Protein AF-A0A5P9FCP6-F1 (afdb_monomer)

Foldseek 3Di:
DDVVVVCVLVVHDLVQFEDAPDWDADPPPRHTPGHHHDDDPVNVVVVVVVVVVVVVVVVPDDPVVVVVVVVVVVVVVVVSVVVVVVVVVVVVVVVVVVPD

Solvent-accessible surface area (backbone atoms only — not comparable to full-atom values): 5908 Å² total; per-residue (Å²): 134,61,71,63,65,54,40,51,74,70,70,50,50,70,78,69,37,42,93,28,80,44,77,42,60,41,93,88,78,64,50,79,78,34,17,34,71,73,76,49,76,66,53,51,52,52,51,51,51,53,50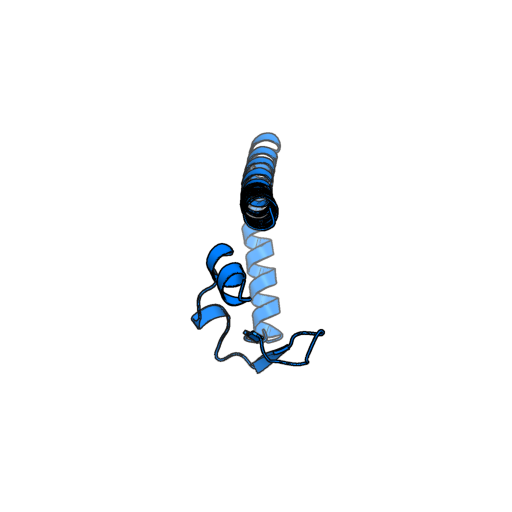,54,58,50,43,67,57,54,72,71,50,55,69,70,66,56,48,49,54,51,51,53,52,49,50,54,56,50,49,60,55,46,59,52,48,54,56,49,52,53,52,52,55,54,59,59,63,78,73,117

Sequence (100 aa):
MKYQDILDACGLTAADTTGGTLAVTTPVDGSEIGQVPMHTVADAKAAIARGVDAFAAWRKVPAPRRGELVRLLGEGLCQVVSQRLDHKLMRQHQATISRT

Structure (mmCIF, N/CA/C/O backbone):
data_AF-A0A5P9FCP6-F1
#
_entry.id   AF-A0A5P9FCP6-F1
#
loop_
_atom_site.group_PDB
_atom_site.id
_atom_site.type_symbol
_atom_site.label_atom_id
_atom_site.label_alt_id
_atom_site.label_comp_id
_atom_site.label_asym_id
_atom_site.label_entity_id
_atom_site.label_seq_id
_atom_site.pdbx_PDB_ins_code
_atom_site.Cartn_x
_atom_site.Cartn_y
_atom_site.Cartn_z
_atom_site.occupancy
_atom_site.B_iso_or_equiv
_atom_site.auth_seq_id
_atom_site.auth_comp_id
_atom_site.auth_asym_id
_atom_site.auth_atom_id
_atom_site.pdbx_PDB_model_num
ATOM 1 N N . MET A 1 1 ? -24.525 8.067 8.857 1.00 60.16 1 MET A N 1
ATOM 2 C CA . MET A 1 1 ? -23.703 7.158 8.037 1.00 60.16 1 MET A CA 1
ATOM 3 C C . MET A 1 1 ? -22.718 6.532 8.988 1.00 60.16 1 MET A C 1
ATOM 5 O O . MET A 1 1 ? -22.055 7.282 9.700 1.00 60.16 1 MET A O 1
ATOM 9 N N . LYS A 1 2 ? -22.729 5.209 9.096 1.00 82.88 2 LYS A N 1
ATOM 10 C CA . LYS A 1 2 ? -21.769 4.498 9.941 1.00 82.88 2 LYS A CA 1
ATOM 11 C C . LYS A 1 2 ? -20.435 4.466 9.192 1.00 82.88 2 LYS A C 1
ATOM 13 O O . LYS A 1 2 ? -20.420 4.591 7.970 1.00 82.88 2 LYS A O 1
ATOM 18 N N . TYR A 1 3 ? -19.312 4.342 9.895 1.00 85.56 3 TYR A N 1
ATOM 19 C CA . TYR A 1 3 ? -18.014 4.243 9.216 1.00 85.56 3 TYR A CA 1
ATOM 20 C C . TYR A 1 3 ? -17.943 2.999 8.314 1.00 85.56 3 TYR A C 1
ATOM 22 O O . TYR A 1 3 ? -17.281 3.047 7.284 1.00 85.56 3 TYR A O 1
ATOM 30 N N . GLN A 1 4 ? -18.697 1.943 8.646 1.00 85.25 4 GLN A N 1
ATOM 31 C CA . GLN A 1 4 ? -18.810 0.725 7.843 1.00 85.25 4 GLN A CA 1
ATOM 32 C C . GLN A 1 4 ? -19.241 1.013 6.399 1.00 85.25 4 GLN A C 1
ATOM 34 O O . GLN A 1 4 ? -18.605 0.530 5.473 1.00 85.25 4 GLN A O 1
ATOM 39 N N . ASP A 1 5 ? -20.218 1.908 6.206 1.00 86.31 5 ASP A N 1
ATOM 40 C CA . ASP A 1 5 ? -20.697 2.302 4.873 1.00 86.31 5 ASP A CA 1
ATOM 41 C C . ASP A 1 5 ? -19.559 2.886 4.002 1.00 86.31 5 ASP A C 1
ATOM 43 O O . ASP A 1 5 ? -19.593 2.807 2.777 1.00 86.31 5 ASP A O 1
ATOM 47 N N . ILE A 1 6 ? -18.548 3.505 4.629 1.00 85.62 6 ILE A N 1
ATOM 48 C CA . ILE A 1 6 ? -17.372 4.053 3.939 1.00 85.62 6 ILE A CA 1
ATOM 49 C C . ILE A 1 6 ? -16.383 2.938 3.596 1.00 85.62 6 ILE A C 1
ATOM 51 O O . ILE A 1 6 ? -15.837 2.942 2.497 1.00 85.62 6 ILE A O 1
ATOM 55 N N . LEU A 1 7 ? -16.131 2.021 4.531 1.00 86.56 7 LEU A N 1
ATOM 56 C CA . LEU A 1 7 ? -15.205 0.907 4.326 1.00 86.56 7 LEU A CA 1
ATOM 57 C C . LEU A 1 7 ? -15.693 0.009 3.182 1.00 86.56 7 LEU A C 1
ATOM 59 O O . LEU A 1 7 ? -14.925 -0.270 2.261 1.00 86.56 7 LEU A O 1
ATOM 63 N N . ASP A 1 8 ? -16.987 -0.313 3.175 1.00 85.56 8 ASP A N 1
ATOM 64 C CA . ASP A 1 8 ? -17.620 -1.124 2.134 1.00 85.56 8 ASP A CA 1
ATOM 65 C C . ASP A 1 8 ? -17.549 -0.429 0.763 1.00 85.56 8 ASP A C 1
ATOM 67 O O . ASP A 1 8 ? -17.219 -1.053 -0.245 1.00 85.56 8 ASP A O 1
ATOM 71 N N . ALA A 1 9 ? -17.787 0.889 0.711 1.00 83.44 9 ALA A N 1
ATOM 72 C CA . ALA A 1 9 ? -17.675 1.672 -0.524 1.00 83.44 9 ALA A CA 1
ATOM 73 C C . ALA A 1 9 ? -16.236 1.746 -1.067 1.00 83.44 9 ALA A C 1
ATOM 75 O O . ALA A 1 9 ? -16.038 1.894 -2.273 1.00 83.44 9 ALA A O 1
ATOM 76 N N . CYS A 1 10 ? -15.232 1.626 -0.195 1.00 84.38 10 CYS A N 1
ATOM 77 C CA . CYS A 1 10 ? -13.826 1.500 -0.575 1.00 84.38 10 CYS A CA 1
ATOM 78 C C . CYS A 1 10 ? -13.436 0.062 -0.971 1.00 84.38 10 CYS A C 1
ATOM 80 O O . CYS A 1 10 ? -12.275 -0.171 -1.305 1.00 84.38 10 CYS A O 1
ATOM 82 N N . GLY A 1 11 ? -14.375 -0.892 -0.936 1.00 85.31 11 GLY A N 1
ATOM 83 C CA . GLY A 1 11 ? -14.134 -2.300 -1.250 1.00 85.31 11 GLY A CA 1
ATOM 84 C C . GLY A 1 11 ? -13.395 -3.068 -0.154 1.00 85.31 11 GLY A C 1
ATOM 85 O O . GLY A 1 11 ? -12.849 -4.132 -0.437 1.00 85.31 11 GLY A O 1
ATOM 86 N N . LEU A 1 12 ? -13.347 -2.538 1.072 1.00 86.75 12 LEU A N 1
ATOM 87 C CA . LEU A 1 12 ? -12.741 -3.219 2.214 1.00 86.75 12 LEU A CA 1
ATOM 88 C C . LEU A 1 12 ? -13.743 -4.196 2.821 1.00 86.75 12 LEU A C 1
ATOM 90 O O . LEU A 1 12 ? -14.906 -3.859 3.034 1.00 86.75 12 LEU A O 1
ATOM 94 N N . THR A 1 13 ? -13.281 -5.404 3.123 1.00 86.56 13 THR A N 1
ATOM 95 C CA . THR A 1 13 ? -14.092 -6.447 3.750 1.00 86.56 13 THR A CA 1
ATOM 96 C C . THR A 1 13 ? -13.776 -6.565 5.237 1.00 86.56 13 THR A C 1
ATOM 98 O O . THR A 1 13 ? -12.743 -6.094 5.712 1.00 86.56 13 THR A O 1
ATOM 101 N N . ALA A 1 14 ? -14.627 -7.271 5.986 1.00 83.62 14 ALA A N 1
ATOM 102 C CA . ALA A 1 14 ? -14.349 -7.573 7.390 1.00 83.62 14 ALA A CA 1
ATOM 103 C C . ALA A 1 14 ? -13.012 -8.316 7.580 1.00 83.62 14 ALA A C 1
ATOM 105 O O . ALA A 1 14 ? -12.363 -8.140 8.605 1.00 83.62 14 ALA A O 1
ATOM 106 N N . ALA A 1 15 ? -12.566 -9.108 6.599 1.00 84.25 15 ALA A N 1
ATOM 107 C CA . ALA A 1 15 ? -11.271 -9.784 6.661 1.00 84.25 15 ALA A CA 1
ATOM 108 C C . ALA A 1 15 ? -10.084 -8.805 6.582 1.00 84.25 15 ALA A C 1
ATOM 110 O O . ALA A 1 15 ? -9.025 -9.091 7.131 1.00 84.25 15 ALA A O 1
ATOM 111 N N . ASP A 1 16 ? -10.265 -7.644 5.947 1.00 84.12 16 ASP A N 1
ATOM 112 C CA . ASP A 1 16 ? -9.227 -6.614 5.818 1.00 84.12 16 ASP A CA 1
ATOM 113 C C . ASP A 1 16 ? -9.123 -5.727 7.069 1.00 84.12 16 ASP A C 1
ATOM 115 O O . ASP A 1 16 ? -8.118 -5.047 7.281 1.00 84.12 16 ASP A O 1
ATOM 119 N N . THR A 1 17 ? -10.170 -5.715 7.899 1.00 84.31 17 THR A N 1
ATOM 120 C CA . THR A 1 17 ? -10.311 -4.799 9.039 1.00 84.31 17 THR A CA 1
ATOM 121 C C . THR A 1 17 ? -10.433 -5.508 10.388 1.00 84.31 17 THR A C 1
ATOM 123 O O . THR A 1 17 ? -10.694 -4.847 11.396 1.00 84.31 17 THR A O 1
ATOM 126 N N . THR A 1 18 ? -10.276 -6.835 10.434 1.00 82.69 18 THR A N 1
ATOM 127 C C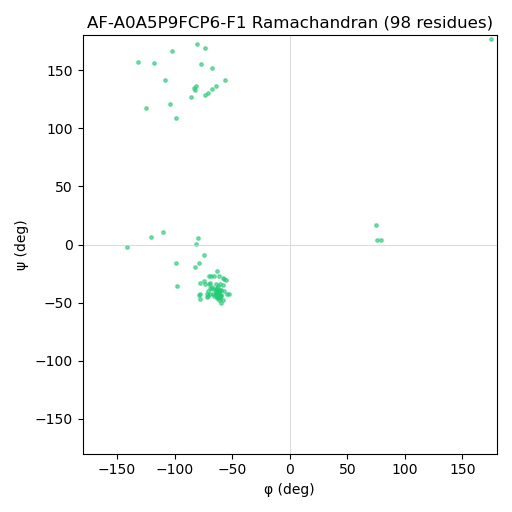A . THR A 1 18 ? -10.336 -7.636 11.668 1.00 82.69 18 THR A CA 1
ATOM 128 C C . THR A 1 18 ? -9.152 -8.598 11.783 1.00 82.69 18 THR A C 1
ATOM 130 O O . THR A 1 18 ? -8.524 -8.960 10.791 1.00 82.69 18 THR A O 1
ATOM 133 N N . GLY A 1 19 ? -8.828 -9.019 13.012 1.00 77.19 19 GLY A N 1
ATOM 134 C CA . GLY A 1 19 ? -7.788 -10.026 13.279 1.00 77.19 19 GLY A CA 1
ATOM 135 C C . GLY A 1 19 ? -6.345 -9.510 13.230 1.00 77.19 19 GLY A C 1
ATOM 136 O O . GLY A 1 19 ? -5.406 -10.292 13.370 1.00 77.19 19 GLY A O 1
ATOM 137 N N . GLY A 1 20 ? -6.160 -8.205 13.037 1.00 82.69 20 GLY A N 1
ATOM 138 C CA . GLY A 1 20 ? -4.867 -7.543 13.106 1.00 82.69 20 GLY A CA 1
ATOM 139 C C . GLY A 1 20 ? -4.384 -7.236 14.523 1.00 82.69 20 GLY A C 1
ATOM 140 O O . GLY A 1 20 ? -5.110 -7.384 15.497 1.00 82.69 20 GLY A O 1
ATOM 141 N N . THR A 1 21 ? -3.143 -6.764 14.643 1.00 87.75 21 THR A N 1
ATOM 142 C CA . THR A 1 21 ? -2.542 -6.375 15.932 1.00 87.75 21 THR A CA 1
ATOM 143 C C . THR A 1 21 ? -2.593 -4.872 16.196 1.00 87.75 21 THR A C 1
ATOM 145 O O . THR A 1 21 ? -2.396 -4.448 17.334 1.00 87.75 21 THR A O 1
ATOM 148 N N . LEU A 1 22 ? -2.848 -4.054 15.169 1.00 90.81 22 LEU A N 1
ATOM 149 C CA . LEU A 1 22 ? -2.949 -2.605 15.300 1.00 90.81 22 LEU A CA 1
ATOM 150 C C . LEU A 1 22 ? -4.414 -2.182 15.373 1.00 90.81 22 LEU A C 1
ATOM 152 O O . LEU A 1 22 ? -5.118 -2.215 14.364 1.00 90.81 22 LEU A O 1
ATOM 156 N N . ALA A 1 23 ? -4.847 -1.743 16.553 1.00 92.38 23 ALA A N 1
ATOM 157 C CA . ALA A 1 23 ? -6.164 -1.151 16.743 1.00 92.38 23 ALA A CA 1
ATOM 158 C C . ALA A 1 23 ? -6.221 0.263 16.142 1.00 92.38 23 ALA A C 1
ATOM 160 O O . ALA A 1 23 ? -5.379 1.116 16.435 1.00 92.38 23 ALA A O 1
ATOM 161 N N . VAL A 1 24 ? -7.231 0.514 15.311 1.00 91.75 24 VAL A N 1
ATOM 162 C CA . VAL A 1 24 ? -7.540 1.827 14.736 1.00 91.75 24 VAL A CA 1
ATOM 163 C C . VAL A 1 24 ? -8.749 2.391 15.468 1.00 91.75 24 VAL A C 1
ATOM 165 O O . VAL A 1 24 ? -9.823 1.793 15.447 1.00 91.75 24 VAL A O 1
ATOM 168 N N . THR A 1 25 ? -8.590 3.552 16.097 1.00 93.75 25 THR A N 1
ATOM 169 C CA . THR A 1 25 ? -9.637 4.197 16.899 1.00 93.75 25 THR A CA 1
ATOM 170 C C . THR A 1 25 ? -10.030 5.559 16.332 1.00 93.75 25 THR A C 1
ATOM 172 O O . THR A 1 25 ? -9.268 6.202 15.606 1.00 93.75 25 THR A O 1
ATOM 175 N N . THR A 1 26 ? -11.248 6.010 16.636 1.00 90.06 26 THR A N 1
ATOM 176 C CA . THR A 1 26 ? -11.721 7.344 16.240 1.00 90.06 26 THR A CA 1
ATOM 177 C C . THR A 1 26 ? -11.216 8.413 17.212 1.00 90.06 26 THR A C 1
ATOM 179 O O . THR A 1 26 ? -11.322 8.241 18.426 1.00 90.06 26 THR A O 1
ATOM 182 N N . PRO A 1 27 ? -10.738 9.565 16.709 1.00 88.56 27 PRO A N 1
ATOM 183 C CA . PRO A 1 27 ? -10.335 10.682 17.560 1.00 88.56 27 PRO A CA 1
ATOM 184 C C . PRO A 1 27 ? -11.525 11.448 18.162 1.00 88.56 27 PRO A C 1
ATOM 186 O O . PRO A 1 27 ? -11.315 12.324 18.993 1.00 88.56 27 PRO A O 1
ATOM 189 N N . VAL A 1 28 ? -12.761 11.172 17.727 1.00 91.25 28 VAL A N 1
ATOM 190 C CA . VAL A 1 28 ? -13.963 11.877 18.201 1.00 91.25 28 VAL A CA 1
ATOM 191 C C . VAL A 1 28 ? -14.387 11.375 19.579 1.00 91.25 28 VAL A C 1
ATOM 193 O O . VAL A 1 28 ? -14.752 12.172 20.438 1.00 91.25 28 VAL A O 1
ATOM 196 N N . ASP A 1 29 ? -14.349 10.060 19.782 1.00 90.62 29 ASP A N 1
ATOM 197 C CA . ASP A 1 29 ? -14.891 9.392 20.970 1.00 90.62 29 ASP A CA 1
ATOM 198 C C . ASP A 1 29 ? -14.028 8.222 21.478 1.00 90.62 29 ASP A C 1
ATOM 200 O O . ASP A 1 29 ? -14.357 7.615 22.493 1.00 90.62 29 ASP A O 1
ATOM 204 N N . GLY A 1 30 ? -12.923 7.897 20.800 1.00 88.31 30 GLY A N 1
ATOM 205 C CA . GLY A 1 30 ? -12.025 6.807 21.178 1.00 88.31 30 GLY A CA 1
ATOM 206 C C . GLY A 1 30 ? -12.537 5.403 20.850 1.00 88.31 30 GLY A C 1
ATOM 207 O O . GLY A 1 30 ? -11.859 4.435 21.188 1.00 88.31 30 GLY A O 1
ATOM 208 N N . SER A 1 31 ? -13.696 5.259 20.195 1.00 89.25 31 SER A N 1
ATOM 209 C CA . SER A 1 31 ? -14.218 3.940 19.816 1.00 89.25 31 SER A CA 1
ATOM 210 C C . SER A 1 31 ? -13.355 3.248 18.750 1.00 89.25 31 SER A C 1
ATOM 212 O O . SER A 1 31 ? -12.669 3.894 17.954 1.00 89.25 31 SER A O 1
ATOM 214 N N . GLU A 1 32 ? -13.352 1.914 18.745 1.00 90.25 32 GLU A N 1
ATOM 215 C CA . GLU A 1 32 ? -12.575 1.117 17.791 1.00 90.25 32 GLU A CA 1
ATOM 216 C C . GLU A 1 32 ? -13.307 0.980 16.447 1.00 90.25 32 GLU A C 1
ATOM 218 O O . GLU A 1 32 ? -14.504 0.689 16.386 1.00 90.25 32 GLU A O 1
ATOM 223 N N . ILE A 1 33 ? -12.564 1.211 15.364 1.00 90.44 33 ILE A N 1
ATOM 224 C CA . ILE A 1 33 ? -13.020 1.122 13.971 1.00 90.44 33 ILE A CA 1
ATOM 225 C C . ILE A 1 33 ? -12.635 -0.237 13.371 1.00 90.44 33 ILE A C 1
ATOM 227 O O . ILE A 1 33 ? -13.385 -0.790 12.572 1.00 90.44 33 ILE A O 1
ATOM 231 N N . GLY A 1 34 ? -11.472 -0.777 13.747 1.00 90.00 34 GLY A N 1
ATOM 232 C CA . GLY A 1 34 ? -11.004 -2.087 13.300 1.00 90.00 34 GLY A CA 1
ATOM 233 C C . GLY A 1 34 ? -9.589 -2.409 13.774 1.00 90.00 34 GLY A C 1
ATOM 234 O O . GLY A 1 34 ? -8.916 -1.571 14.378 1.00 90.00 34 GLY A O 1
ATOM 235 N N . GLN A 1 35 ? -9.133 -3.620 13.460 1.00 92.19 35 GLN A N 1
ATOM 236 C CA . GLN A 1 35 ? -7.791 -4.106 13.779 1.00 92.19 35 GLN A CA 1
ATOM 237 C C . GLN A 1 35 ? -7.093 -4.586 12.515 1.00 92.19 35 GLN A C 1
ATOM 239 O O . GLN A 1 35 ? -7.540 -5.542 11.882 1.00 92.19 35 GLN A O 1
ATOM 244 N N . VAL A 1 36 ? -5.982 -3.940 12.165 1.00 91.38 36 VAL A N 1
ATOM 245 C CA . VAL A 1 36 ? -5.249 -4.214 10.922 1.00 91.38 36 VAL A CA 1
ATOM 246 C C . VAL A 1 36 ? -3.930 -4.941 11.198 1.00 91.38 36 VAL A C 1
ATOM 248 O O . VAL A 1 36 ? -3.278 -4.687 12.219 1.00 91.38 36 VAL A O 1
ATOM 251 N N . PRO A 1 37 ? -3.537 -5.905 10.349 1.00 90.00 37 PRO A N 1
ATOM 252 C CA . PRO A 1 37 ? -2.298 -6.642 10.541 1.00 90.00 37 PRO A CA 1
ATOM 253 C C . PRO A 1 37 ? -1.093 -5.718 10.350 1.00 90.00 37 PRO A C 1
ATOM 255 O O . PRO A 1 37 ? -1.013 -4.956 9.385 1.00 90.00 37 PRO A O 1
ATOM 258 N N . MET A 1 38 ? -0.129 -5.796 11.267 1.00 90.75 38 MET A N 1
ATOM 259 C CA . MET A 1 38 ? 1.140 -5.092 11.114 1.00 90.75 38 MET A CA 1
ATOM 260 C C . MET A 1 38 ? 2.112 -5.937 10.301 1.00 90.75 38 MET A C 1
ATOM 262 O O . MET A 1 38 ? 2.400 -7.080 10.651 1.00 90.75 38 MET A O 1
ATOM 266 N N . HIS A 1 39 ? 2.670 -5.349 9.247 1.00 92.38 39 HIS A N 1
ATOM 267 C CA . HIS A 1 39 ? 3.779 -5.965 8.532 1.00 92.38 39 HIS A CA 1
ATOM 268 C C . HIS A 1 39 ? 5.013 -6.074 9.427 1.00 92.38 39 HIS A C 1
ATOM 270 O O . HIS A 1 39 ? 5.407 -5.118 10.101 1.00 92.38 39 HIS A O 1
ATOM 276 N N . THR A 1 40 ? 5.672 -7.228 9.372 1.00 95.12 40 THR A N 1
ATOM 277 C CA . THR A 1 40 ? 7.013 -7.388 9.928 1.00 95.12 40 THR A CA 1
ATOM 278 C C . THR A 1 40 ? 8.048 -6.689 9.044 1.00 95.12 40 THR A C 1
ATOM 280 O O . THR A 1 40 ? 7.798 -6.321 7.892 1.00 95.12 40 THR A O 1
ATOM 283 N N . VAL A 1 41 ? 9.275 -6.563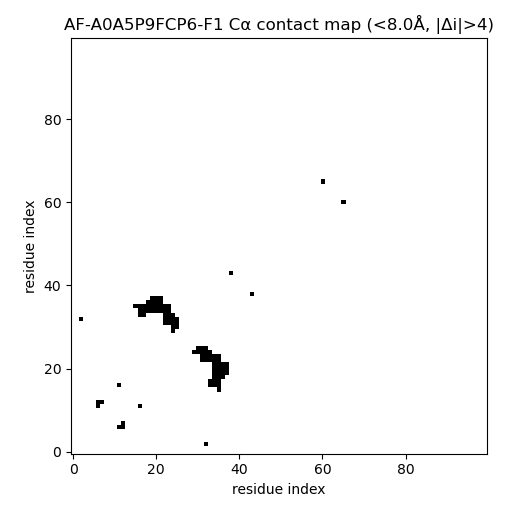 9.551 1.00 96.94 41 VAL A N 1
ATOM 284 C CA . VAL A 1 41 ? 10.412 -6.079 8.750 1.00 96.94 41 VAL A CA 1
ATOM 285 C C . VAL A 1 41 ? 10.640 -6.960 7.513 1.00 96.94 41 VAL A C 1
ATOM 287 O O . VAL A 1 41 ? 11.025 -6.452 6.459 1.00 96.94 41 VAL A O 1
ATOM 290 N N . ALA A 1 42 ? 10.403 -8.271 7.618 1.00 97.62 42 ALA A N 1
ATOM 291 C CA . ALA A 1 42 ? 10.538 -9.190 6.493 1.00 97.62 42 ALA A CA 1
ATOM 292 C C . ALA A 1 42 ? 9.451 -8.950 5.433 1.00 97.62 42 ALA A C 1
ATOM 294 O O . ALA A 1 42 ? 9.774 -8.870 4.248 1.00 97.62 42 ALA A O 1
ATOM 295 N N . ASP A 1 43 ? 8.200 -8.738 5.851 1.00 96.25 43 ASP A N 1
ATOM 296 C CA . ASP A 1 43 ? 7.085 -8.446 4.939 1.00 96.25 43 ASP A CA 1
ATOM 297 C C . ASP A 1 43 ? 7.307 -7.136 4.186 1.00 96.25 43 ASP A C 1
ATOM 299 O O . ASP A 1 43 ? 7.111 -7.070 2.970 1.00 96.25 43 ASP A O 1
ATOM 303 N N . ALA A 1 44 ? 7.795 -6.108 4.888 1.00 96.94 44 ALA A N 1
ATOM 304 C CA . ALA A 1 44 ? 8.155 -4.834 4.280 1.00 96.94 44 ALA A CA 1
ATOM 305 C C . ALA A 1 44 ? 9.261 -5.007 3.225 1.00 96.94 44 ALA A C 1
ATOM 307 O O . ALA A 1 44 ? 9.128 -4.515 2.104 1.00 96.94 44 ALA A O 1
ATOM 308 N N . LYS A 1 45 ? 10.324 -5.763 3.537 1.00 97.94 45 LYS A N 1
ATOM 309 C CA . LYS A 1 45 ? 11.393 -6.078 2.571 1.00 97.94 45 LYS A CA 1
ATOM 310 C C . LYS A 1 45 ? 10.857 -6.829 1.353 1.00 97.94 45 LYS A C 1
ATOM 312 O O . LYS A 1 45 ? 11.210 -6.485 0.227 1.00 97.94 45 LYS A O 1
ATOM 317 N N . ALA A 1 46 ? 9.982 -7.810 1.562 1.00 97.88 46 ALA A N 1
ATOM 318 C CA . ALA A 1 46 ? 9.358 -8.557 0.477 1.00 97.88 46 ALA A CA 1
ATOM 319 C C . ALA A 1 46 ? 8.467 -7.658 -0.398 1.00 97.88 46 ALA A C 1
ATOM 321 O O . ALA A 1 46 ? 8.502 -7.764 -1.622 1.00 97.88 46 ALA A O 1
ATOM 322 N N . ALA A 1 47 ? 7.700 -6.741 0.200 1.00 97.25 47 ALA A N 1
ATOM 323 C CA . ALA A 1 47 ? 6.881 -5.776 -0.532 1.00 97.25 47 ALA A CA 1
ATOM 324 C C . ALA A 1 47 ? 7.728 -4.813 -1.375 1.00 97.25 47 ALA A C 1
ATOM 326 O O . ALA A 1 47 ? 7.402 -4.571 -2.537 1.00 97.25 47 ALA A O 1
ATOM 327 N N . ILE A 1 48 ? 8.841 -4.322 -0.823 1.00 97.75 48 ILE A N 1
ATOM 328 C CA . ILE A 1 48 ? 9.797 -3.479 -1.550 1.00 97.75 48 ILE A CA 1
ATOM 329 C C . ILE A 1 48 ? 10.381 -4.240 -2.743 1.00 97.75 48 ILE A C 1
ATOM 331 O O . ILE A 1 48 ? 10.379 -3.710 -3.852 1.00 97.75 48 ILE A O 1
ATOM 335 N N . ALA A 1 49 ? 10.823 -5.487 -2.544 1.00 97.94 49 ALA A N 1
ATOM 336 C CA . ALA A 1 49 ? 11.365 -6.316 -3.621 1.00 97.94 49 ALA A CA 1
ATOM 337 C C . ALA A 1 49 ? 10.348 -6.502 -4.761 1.00 97.94 49 ALA A C 1
ATOM 339 O O . ALA A 1 49 ? 10.660 -6.206 -5.913 1.00 97.94 49 ALA A O 1
ATOM 340 N N . ARG A 1 50 ? 9.093 -6.852 -4.434 1.00 98.12 50 ARG A N 1
ATOM 341 C CA . ARG A 1 50 ? 8.004 -6.936 -5.426 1.00 98.12 50 ARG A CA 1
ATOM 342 C C . ARG A 1 50 ? 7.795 -5.618 -6.175 1.00 98.12 50 ARG A C 1
ATOM 344 O O . ARG A 1 50 ? 7.554 -5.630 -7.379 1.00 98.12 50 ARG A O 1
ATOM 351 N N . GLY A 1 51 ? 7.886 -4.486 -5.476 1.00 97.50 51 GLY A N 1
ATOM 352 C CA . GLY A 1 51 ? 7.783 -3.158 -6.080 1.00 97.50 51 GLY A CA 1
ATOM 353 C C . GLY A 1 51 ? 8.906 -2.872 -7.081 1.00 97.50 51 GLY A C 1
ATOM 354 O O . GLY A 1 51 ? 8.641 -2.365 -8.172 1.00 97.50 51 GLY A O 1
ATOM 355 N N . VAL A 1 52 ? 10.146 -3.240 -6.748 1.00 98.06 52 VAL A N 1
ATOM 356 C CA . VAL A 1 52 ? 11.307 -3.110 -7.645 1.00 98.06 52 VAL A CA 1
ATOM 357 C C . VAL A 1 52 ? 11.133 -3.973 -8.898 1.00 98.06 52 VAL A C 1
ATOM 359 O O . VAL A 1 52 ? 11.330 -3.481 -10.014 1.00 98.06 52 VAL A O 1
ATOM 362 N N . ASP A 1 53 ? 10.695 -5.220 -8.734 1.00 97.69 53 ASP A N 1
ATOM 363 C CA . ASP A 1 53 ? 10.457 -6.140 -9.851 1.00 97.69 53 ASP A CA 1
ATOM 364 C C . ASP A 1 53 ? 9.341 -5.630 -10.773 1.00 97.69 53 ASP A C 1
ATOM 366 O O . ASP A 1 53 ? 9.504 -5.557 -11.996 1.00 97.69 53 ASP A O 1
ATOM 370 N N . ALA A 1 54 ? 8.224 -5.181 -10.192 1.00 97.00 54 ALA A N 1
ATOM 371 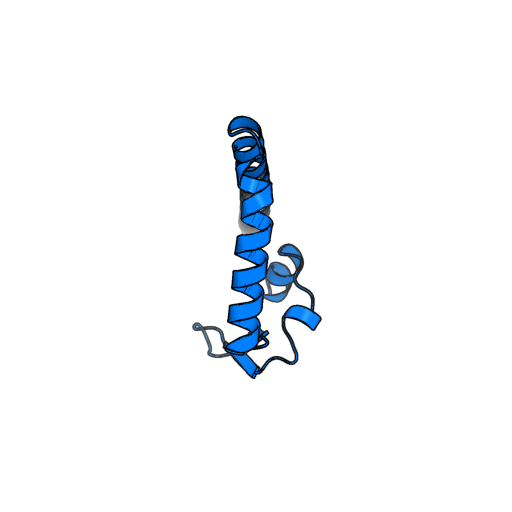C CA . ALA A 1 54 ? 7.125 -4.578 -10.938 1.00 97.00 54 ALA A CA 1
ATOM 372 C C . ALA A 1 54 ? 7.575 -3.313 -11.688 1.00 97.00 54 ALA A C 1
ATOM 374 O O . ALA A 1 54 ? 7.207 -3.108 -12.849 1.00 97.00 54 ALA A O 1
ATOM 375 N N . PHE A 1 55 ? 8.426 -2.485 -11.073 1.00 96.75 55 PHE A N 1
ATOM 376 C CA . PHE A 1 55 ? 8.966 -1.287 -11.711 1.00 96.75 55 PHE A CA 1
ATOM 377 C C . PHE A 1 55 ? 9.818 -1.610 -12.945 1.00 96.75 55 PHE A C 1
ATOM 379 O O . PHE A 1 55 ? 9.755 -0.883 -13.941 1.00 96.75 55 PHE A O 1
ATOM 386 N N . ALA A 1 56 ? 10.573 -2.712 -12.935 1.00 96.75 56 ALA A N 1
ATOM 387 C CA . ALA A 1 56 ? 11.377 -3.126 -14.084 1.00 96.75 56 ALA A CA 1
ATOM 388 C C . ALA A 1 56 ? 10.523 -3.390 -15.339 1.00 96.75 56 ALA A C 1
ATOM 390 O O . ALA A 1 56 ? 10.969 -3.099 -16.457 1.00 96.75 56 ALA A O 1
ATOM 391 N N . ALA A 1 57 ? 9.297 -3.892 -15.160 1.00 95.50 57 ALA A N 1
ATOM 392 C CA . ALA A 1 57 ? 8.300 -4.006 -16.221 1.00 95.50 57 ALA A CA 1
ATOM 393 C C . ALA A 1 57 ? 7.626 -2.653 -16.512 1.00 95.50 57 ALA A C 1
ATOM 395 O O . ALA A 1 57 ? 7.555 -2.233 -17.668 1.00 95.50 57 ALA A O 1
ATOM 396 N N . TRP A 1 58 ? 7.199 -1.931 -15.472 1.00 95.56 58 TRP A N 1
ATOM 397 C CA . TRP A 1 58 ? 6.467 -0.668 -15.599 1.00 95.56 58 TRP A CA 1
ATOM 398 C C . TRP A 1 58 ? 7.251 0.420 -16.341 1.00 95.56 58 TRP A C 1
ATOM 400 O O . TRP A 1 58 ? 6.696 1.129 -17.182 1.00 95.56 58 TRP A O 1
ATOM 410 N N . ARG A 1 59 ? 8.566 0.524 -16.116 1.00 95.88 59 ARG A N 1
ATOM 411 C CA . ARG A 1 59 ? 9.414 1.522 -16.788 1.00 95.88 59 ARG A CA 1
ATOM 412 C C . ARG A 1 59 ? 9.488 1.340 -18.308 1.00 95.88 59 ARG A C 1
ATOM 414 O O . ARG A 1 59 ? 9.768 2.307 -19.011 1.00 95.88 59 ARG A O 1
ATOM 421 N N . LYS A 1 60 ? 9.216 0.129 -18.815 1.00 96.25 60 LYS A N 1
ATOM 422 C CA . LYS A 1 60 ? 9.157 -0.176 -20.257 1.00 96.25 60 LYS A CA 1
ATOM 423 C C . LYS A 1 60 ? 7.836 0.267 -20.897 1.00 96.25 60 LYS A C 1
ATOM 425 O O . LYS A 1 60 ? 7.754 0.350 -22.118 1.00 96.25 60 LYS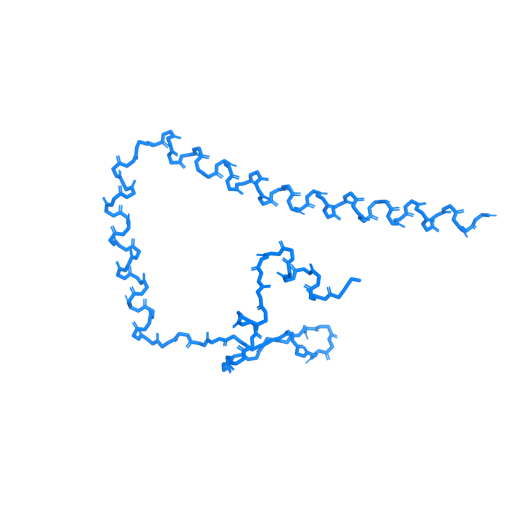 A O 1
ATOM 430 N N . VAL A 1 61 ? 6.800 0.551 -20.102 1.00 95.56 61 VAL A N 1
ATOM 431 C CA . VAL A 1 61 ? 5.504 1.026 -20.605 1.00 95.56 61 VAL A CA 1
ATOM 432 C C . VAL A 1 61 ? 5.657 2.463 -21.118 1.00 95.56 61 VAL A C 1
ATOM 434 O O . VAL A 1 61 ? 6.176 3.296 -20.376 1.00 95.56 61 VAL A O 1
ATOM 437 N N . PRO A 1 62 ? 5.198 2.801 -22.338 1.00 96.12 62 PRO A N 1
ATOM 438 C CA . PRO A 1 62 ? 5.286 4.160 -22.872 1.00 96.12 62 PRO A CA 1
ATOM 439 C C . PRO A 1 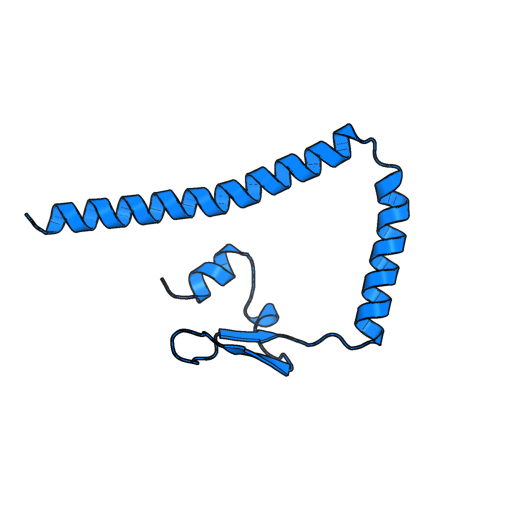62 ? 4.624 5.203 -21.966 1.00 96.12 62 PRO A C 1
ATOM 441 O O . PRO A 1 62 ? 3.546 4.964 -21.421 1.00 96.12 62 PRO A O 1
ATOM 444 N N . ALA A 1 63 ? 5.238 6.384 -21.852 1.00 91.94 63 ALA A N 1
ATOM 445 C CA . ALA A 1 63 ? 4.775 7.443 -20.953 1.00 91.94 63 ALA A CA 1
ATOM 446 C C . ALA A 1 63 ? 3.285 7.820 -21.119 1.00 91.94 63 ALA A C 1
ATOM 448 O O . ALA A 1 63 ? 2.612 7.904 -20.091 1.00 91.94 63 ALA A O 1
ATOM 449 N N . PRO A 1 64 ? 2.721 7.942 -22.342 1.00 94.25 64 PRO A N 1
ATOM 450 C CA . PRO A 1 64 ? 1.296 8.243 -22.507 1.00 94.25 64 PRO A CA 1
ATOM 451 C C . PRO A 1 64 ? 0.377 7.168 -21.915 1.00 94.25 64 PRO A C 1
ATOM 453 O O . PRO A 1 64 ? -0.605 7.486 -21.255 1.00 94.25 64 PRO A O 1
ATOM 456 N N . ARG A 1 65 ? 0.731 5.883 -22.063 1.00 92.94 65 ARG A N 1
ATOM 457 C CA . ARG A 1 65 ? -0.049 4.769 -21.496 1.00 92.94 65 ARG A CA 1
ATOM 458 C C . ARG A 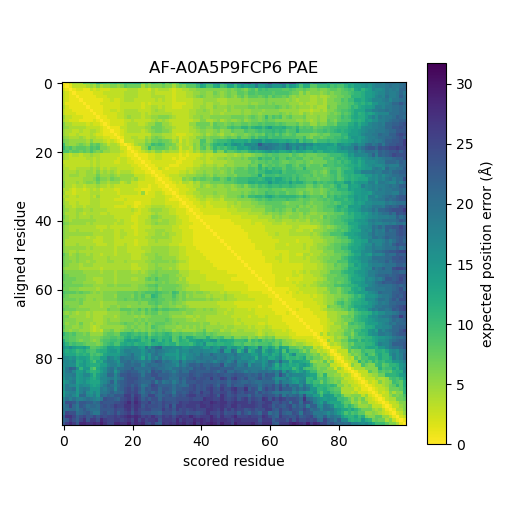1 65 ? 0.026 4.726 -19.972 1.00 92.94 65 ARG A C 1
ATOM 460 O O . ARG A 1 65 ? -0.943 4.347 -19.325 1.00 92.94 65 ARG A O 1
ATOM 467 N N . ARG A 1 66 ? 1.164 5.121 -19.391 1.00 94.56 66 ARG A N 1
ATOM 468 C CA . ARG A 1 66 ? 1.287 5.262 -17.932 1.00 94.56 66 ARG A CA 1
ATOM 469 C C . ARG A 1 66 ? 0.412 6.403 -17.413 1.00 94.56 66 ARG A C 1
ATOM 471 O O . ARG A 1 66 ? -0.249 6.233 -16.398 1.00 94.56 66 ARG A O 1
ATOM 478 N N . GLY A 1 67 ? 0.396 7.536 -18.118 1.00 92.31 67 GLY A N 1
ATOM 479 C CA . GLY A 1 67 ? -0.454 8.680 -17.779 1.00 92.31 67 GLY A CA 1
ATOM 480 C C . GLY A 1 67 ? -1.944 8.351 -17.862 1.00 92.31 67 GLY A C 1
ATOM 481 O O . GLY A 1 67 ? -2.703 8.754 -16.990 1.00 92.31 67 GLY A O 1
ATOM 482 N N . GLU A 1 68 ? -2.340 7.544 -18.845 1.00 93.75 68 GLU A N 1
ATOM 483 C CA . GLU A 1 68 ? -3.725 7.095 -18.997 1.00 93.75 68 GLU A CA 1
ATOM 484 C C . GLU A 1 68 ? -4.218 6.271 -17.798 1.00 93.75 68 GLU A C 1
ATOM 486 O O . GLU A 1 68 ? -5.322 6.492 -17.306 1.00 93.75 68 GLU A O 1
ATOM 491 N N . LEU A 1 69 ? -3.375 5.386 -17.254 1.00 91.38 69 LEU A N 1
ATOM 492 C CA . LEU A 1 69 ? -3.697 4.662 -16.020 1.00 91.38 69 LEU A CA 1
ATOM 493 C C . LEU A 1 69 ? -3.947 5.626 -14.850 1.00 91.38 69 LEU A C 1
ATOM 495 O O . LEU A 1 69 ? -4.894 5.447 -14.089 1.00 91.38 69 LEU A O 1
ATOM 499 N N . VAL A 1 70 ? -3.100 6.648 -14.706 1.00 92.50 70 VAL A N 1
ATOM 500 C CA . VAL A 1 70 ? -3.226 7.641 -13.630 1.00 92.50 70 VAL A CA 1
ATOM 501 C C . VAL A 1 70 ? -4.486 8.492 -13.810 1.00 92.50 70 VAL A C 1
ATOM 503 O O . VAL A 1 70 ? -5.163 8.769 -12.822 1.00 92.50 70 VAL A O 1
ATOM 506 N N . ARG A 1 71 ? -4.843 8.858 -15.050 1.00 92.62 71 ARG A N 1
ATOM 507 C CA . ARG A 1 71 ? -6.095 9.566 -15.362 1.00 92.62 71 ARG A CA 1
ATOM 508 C C . ARG A 1 71 ? -7.312 8.746 -14.933 1.00 92.62 71 ARG A C 1
ATOM 510 O O . ARG A 1 71 ? -8.147 9.258 -14.197 1.00 92.62 71 ARG A O 1
ATOM 517 N N . LEU A 1 72 ? -7.372 7.472 -15.329 1.00 91.88 72 LEU A N 1
ATOM 518 C CA . LEU A 1 72 ? -8.469 6.563 -14.973 1.00 91.88 72 LEU A CA 1
ATOM 519 C C . LEU A 1 72 ? -8.574 6.343 -13.459 1.00 91.88 72 LEU A C 1
ATOM 521 O O . LEU A 1 72 ? -9.672 6.340 -12.907 1.00 91.88 72 LEU A O 1
ATOM 525 N N . LEU A 1 73 ? -7.436 6.207 -12.771 1.00 88.00 73 LEU A N 1
ATOM 526 C CA . LEU A 1 73 ? -7.410 6.120 -11.312 1.00 88.00 73 LEU A CA 1
ATOM 527 C C . LEU A 1 73 ? -7.968 7.398 -10.667 1.00 88.00 73 LEU A C 1
ATOM 529 O O . LEU A 1 73 ? -8.779 7.320 -9.746 1.00 88.00 73 LEU A O 1
ATOM 533 N N . GLY A 1 74 ? -7.559 8.568 -11.164 1.00 86.25 74 GLY A N 1
ATOM 534 C CA . GLY A 1 74 ? -8.067 9.859 -10.707 1.00 86.25 74 GLY A CA 1
ATOM 535 C C . GLY A 1 74 ? -9.573 10.004 -10.922 1.00 86.25 74 GLY A C 1
ATOM 536 O O . GLY A 1 74 ? -10.278 10.431 -10.013 1.00 86.25 74 GLY A O 1
ATOM 537 N N . GLU A 1 75 ? -10.085 9.589 -12.080 1.00 87.69 75 GLU A N 1
ATOM 538 C CA . GLU A 1 75 ? -11.523 9.592 -12.373 1.00 87.69 75 GLU A CA 1
ATOM 539 C C . GLU A 1 75 ? -12.306 8.673 -11.437 1.00 87.69 75 GLU A C 1
ATOM 541 O O . GLU A 1 75 ? -13.319 9.102 -10.889 1.00 87.69 75 GLU A O 1
ATOM 546 N N . GLY A 1 76 ? -11.807 7.463 -11.169 1.00 78.50 76 GLY A N 1
ATOM 547 C CA . GLY A 1 76 ? -12.428 6.548 -10.209 1.00 78.50 76 GLY A CA 1
ATOM 548 C C . GLY A 1 76 ? -12.491 7.128 -8.791 1.00 78.50 76 GLY A C 1
ATOM 549 O O . GLY A 1 76 ? -13.537 7.075 -8.143 1.00 78.50 76 GLY A O 1
ATOM 550 N N . LEU A 1 77 ? -11.405 7.750 -8.321 1.00 76.50 77 LEU A N 1
ATOM 551 C CA . LEU A 1 77 ? -11.361 8.402 -7.006 1.00 76.50 77 LEU A CA 1
ATOM 552 C C . LEU A 1 77 ? -12.301 9.616 -6.938 1.00 76.50 77 LEU A C 1
ATOM 554 O O . LEU A 1 77 ? -13.048 9.769 -5.969 1.00 76.50 77 LEU A O 1
ATOM 558 N N . CYS A 1 78 ? -12.313 10.456 -7.975 1.00 67.50 78 CYS A N 1
ATOM 559 C CA . CYS A 1 78 ? -13.206 11.610 -8.066 1.00 67.50 78 CYS A CA 1
ATOM 560 C C . CYS A 1 78 ? -14.680 11.194 -8.145 1.00 67.50 78 CYS A C 1
ATOM 562 O O . CYS A 1 78 ? -15.518 11.836 -7.517 1.00 67.50 78 CYS A O 1
ATOM 564 N N . GLN A 1 79 ? -15.009 10.114 -8.858 1.00 61.00 79 GLN A N 1
ATOM 565 C CA . GLN A 1 79 ? -16.379 9.616 -8.976 1.00 61.00 79 GLN A CA 1
ATOM 566 C C . GLN A 1 79 ? -16.936 9.158 -7.622 1.00 61.00 79 GLN A C 1
ATOM 568 O O . GLN A 1 79 ? -18.056 9.531 -7.271 1.00 61.00 79 GLN A O 1
ATOM 573 N N . VAL A 1 80 ? -16.146 8.434 -6.822 1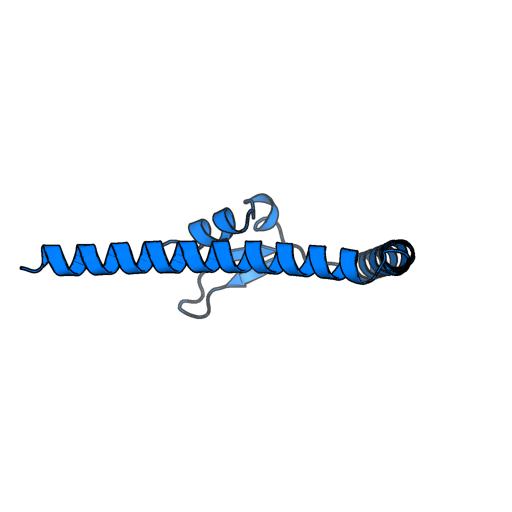.00 62.06 80 VAL A N 1
ATOM 574 C CA . VAL A 1 80 ? -16.532 8.030 -5.455 1.00 62.06 80 VAL A CA 1
ATOM 575 C C . VAL A 1 80 ? -16.765 9.254 -4.560 1.00 62.06 80 VAL A C 1
ATOM 577 O O . VAL A 1 80 ? -17.728 9.306 -3.790 1.00 62.06 80 VAL A O 1
ATOM 580 N N . VAL A 1 81 ? -15.916 10.280 -4.677 1.00 60.44 81 VAL A N 1
ATOM 581 C CA . VAL A 1 81 ? -16.065 11.540 -3.929 1.00 60.44 81 VAL A CA 1
ATOM 582 C C . VAL A 1 81 ? -17.286 12.343 -4.405 1.00 60.44 81 VAL A C 1
ATOM 584 O O . VAL A 1 81 ? -17.991 12.922 -3.578 1.00 60.44 81 VAL A O 1
ATOM 587 N N . SER A 1 82 ? -17.586 12.349 -5.707 1.00 55.88 82 SER A N 1
ATOM 588 C CA . SER A 1 82 ? -18.714 13.090 -6.287 1.00 55.88 82 SER A CA 1
ATOM 589 C C . SER A 1 82 ? -20.064 12.457 -5.943 1.00 55.88 82 SER A C 1
ATOM 591 O O . SER A 1 82 ? -20.947 13.152 -5.447 1.00 55.88 82 SER A O 1
ATOM 593 N N . GLN A 1 83 ? -20.205 11.130 -6.062 1.00 57.75 83 GLN A N 1
ATOM 594 C CA . GLN A 1 83 ? -21.413 10.404 -5.628 1.00 57.75 83 GLN A CA 1
ATOM 595 C C . GLN A 1 83 ? -21.744 10.668 -4.146 1.00 57.75 83 GLN A C 1
ATOM 597 O O . GLN A 1 83 ? -22.905 10.702 -3.729 1.00 57.75 83 GLN A O 1
ATOM 602 N N . ARG A 1 84 ? -20.710 10.914 -3.334 1.00 57.19 84 ARG A N 1
ATOM 603 C CA . ARG A 1 84 ? -20.828 11.270 -1.918 1.00 57.19 84 ARG A CA 1
ATOM 604 C C . ARG A 1 84 ? -21.309 12.707 -1.684 1.00 57.19 84 ARG A C 1
ATOM 606 O O . ARG A 1 84 ? -21.985 12.943 -0.678 1.00 57.19 84 ARG A O 1
ATOM 613 N N . LEU A 1 85 ? -20.984 13.653 -2.568 1.00 56.59 85 LEU A N 1
ATOM 614 C CA . LEU A 1 85 ? -21.512 15.023 -2.524 1.00 56.59 85 LEU A CA 1
ATOM 615 C C . LEU A 1 85 ? -22.990 15.044 -2.918 1.00 56.59 85 LEU A C 1
ATOM 617 O O . LEU A 1 85 ? -23.796 15.612 -2.179 1.00 56.59 85 LEU A O 1
ATOM 621 N N . ASP A 1 86 ? -23.361 14.328 -3.978 1.00 57.00 86 ASP A N 1
ATOM 622 C CA . ASP A 1 86 ? -24.746 14.259 -4.453 1.00 57.00 86 ASP A CA 1
ATOM 623 C C . ASP A 1 86 ? -25.670 13.630 -3.403 1.00 57.00 86 ASP A C 1
ATOM 625 O O . ASP A 1 86 ? -26.718 14.184 -3.070 1.00 57.00 86 ASP A O 1
ATOM 629 N N . HIS A 1 87 ? -25.249 12.537 -2.755 1.00 57.47 87 HIS A N 1
ATOM 630 C CA . HIS A 1 87 ? -26.039 11.936 -1.678 1.00 57.47 87 HIS A CA 1
ATOM 631 C C . HIS A 1 87 ? -26.190 12.875 -0.455 1.00 57.47 87 HIS A C 1
ATOM 633 O O . HIS A 1 87 ? -27.230 12.858 0.218 1.00 57.47 87 HIS A O 1
ATOM 639 N N . LYS A 1 88 ? -25.188 13.705 -0.128 1.00 56.66 88 LYS A N 1
ATOM 640 C CA . LYS A 1 88 ? -25.290 14.693 0.966 1.00 56.66 88 LYS A CA 1
ATOM 641 C C . LYS A 1 88 ? -26.214 15.859 0.608 1.00 56.66 88 LYS A C 1
ATOM 643 O O . LYS A 1 88 ? -27.029 16.240 1.447 1.00 56.66 88 LYS A O 1
ATOM 648 N N . LEU A 1 89 ? -26.120 16.373 -0.618 1.00 58.59 89 LEU A N 1
ATOM 649 C CA . LEU A 1 89 ? -26.973 17.446 -1.139 1.00 58.59 89 LEU A CA 1
ATOM 650 C C . LEU A 1 89 ? -28.442 17.010 -1.200 1.00 58.59 89 LEU A C 1
ATOM 652 O O . LEU A 1 89 ? -29.314 17.734 -0.723 1.00 58.59 89 LEU A O 1
ATOM 656 N N . MET A 1 90 ? -28.717 15.784 -1.658 1.00 56.34 90 MET A N 1
ATOM 657 C CA . MET A 1 90 ? -30.076 15.229 -1.680 1.00 56.34 90 MET A CA 1
ATOM 658 C C . MET A 1 90 ? -30.662 15.068 -0.268 1.00 56.34 90 MET A C 1
ATOM 660 O O . MET A 1 90 ? -31.820 15.410 -0.035 1.00 56.34 90 MET A O 1
ATOM 664 N N . ARG A 1 91 ? -29.860 14.640 0.722 1.00 58.03 91 ARG A N 1
ATOM 665 C CA . ARG A 1 91 ? -30.312 14.569 2.126 1.00 58.03 91 ARG A CA 1
ATOM 666 C C . ARG A 1 91 ? -30.574 15.947 2.744 1.00 58.03 91 ARG A C 1
ATOM 668 O O . ARG A 1 91 ? -31.510 16.078 3.529 1.00 58.03 91 ARG A O 1
ATOM 675 N N . GLN A 1 92 ? -29.776 16.964 2.413 1.00 55.34 92 GLN A N 1
ATOM 676 C CA . GLN A 1 92 ? -29.998 18.329 2.908 1.00 55.34 92 GLN A CA 1
ATOM 677 C C . GLN A 1 92 ? -31.227 18.986 2.274 1.00 55.34 92 GLN A C 1
ATOM 679 O O . GLN A 1 92 ? -32.002 19.620 2.986 1.00 55.34 92 GLN A O 1
ATOM 684 N N . HIS A 1 93 ? -31.461 18.790 0.975 1.00 51.94 93 HIS A N 1
ATOM 685 C CA . HIS A 1 93 ? -32.668 19.301 0.325 1.00 51.94 93 HIS A CA 1
ATOM 686 C C . HIS A 1 93 ? -33.945 18.661 0.880 1.00 51.94 93 HIS A C 1
ATOM 688 O O . HIS A 1 93 ? -34.919 19.369 1.129 1.00 51.94 93 HIS A O 1
ATOM 694 N N . GLN A 1 94 ? -33.931 17.359 1.174 1.00 52.56 94 GLN A N 1
ATOM 695 C CA . GLN A 1 94 ? -35.094 16.680 1.750 1.00 52.56 94 GLN A CA 1
ATOM 696 C C . GLN A 1 94 ? -35.367 17.097 3.209 1.00 52.56 94 GLN A C 1
ATOM 698 O O . GLN A 1 94 ? -36.521 17.232 3.603 1.00 52.56 94 GLN A O 1
ATOM 703 N N . ALA A 1 95 ? -34.321 17.392 3.992 1.00 55.12 95 ALA A N 1
ATOM 704 C CA . ALA A 1 95 ? -34.454 17.902 5.361 1.00 55.12 95 ALA A CA 1
ATOM 705 C C . ALA A 1 95 ? -34.987 19.349 5.439 1.00 55.12 95 ALA A C 1
ATOM 707 O O . ALA A 1 95 ? -35.611 19.716 6.435 1.00 55.12 95 ALA A O 1
ATOM 708 N N . THR A 1 96 ? -34.766 20.163 4.403 1.00 56.09 96 THR A N 1
ATOM 709 C CA . THR A 1 96 ? -35.307 21.531 4.308 1.00 56.09 96 THR A CA 1
ATOM 710 C C . THR A 1 96 ? -36.786 21.532 3.909 1.00 56.09 96 THR A C 1
ATOM 712 O O . THR A 1 96 ? -37.547 22.358 4.399 1.00 56.09 96 THR A O 1
ATOM 715 N N . ILE A 1 97 ? -37.224 20.572 3.087 1.00 56.31 97 ILE A N 1
ATOM 716 C CA . ILE A 1 97 ? -38.622 20.469 2.633 1.00 56.31 97 ILE A CA 1
ATOM 717 C C . ILE A 1 97 ? -39.553 19.973 3.754 1.00 56.31 9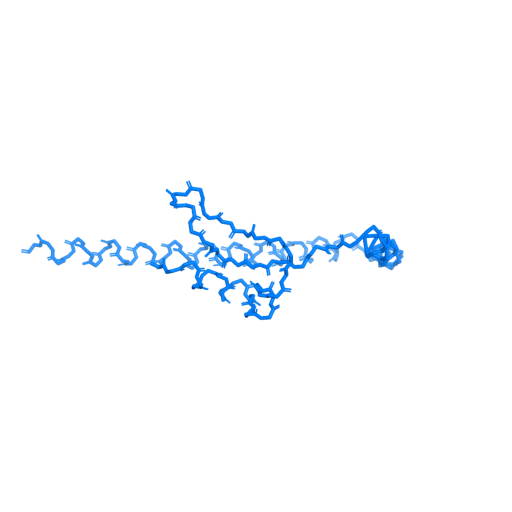7 ILE A C 1
ATOM 719 O O . ILE A 1 97 ? -40.679 20.440 3.851 1.00 56.31 97 ILE A O 1
ATOM 723 N N . SER A 1 98 ? -39.091 19.099 4.655 1.00 54.75 98 SER A N 1
ATOM 724 C CA . SER A 1 98 ? -39.904 18.594 5.780 1.00 54.75 98 SER A CA 1
ATOM 725 C C . SER A 1 98 ? -40.019 19.540 6.991 1.00 54.75 98 SER A C 1
ATOM 727 O O . SER A 1 98 ? -40.554 19.135 8.021 1.00 54.75 98 SER A O 1
ATOM 729 N N . ARG A 1 99 ? -39.495 20.771 6.911 1.00 55.06 99 ARG A N 1
ATOM 730 C CA . ARG A 1 99 ? -39.542 21.784 7.989 1.00 55.06 99 ARG A CA 1
ATOM 731 C C . ARG A 1 99 ? -40.462 22.981 7.693 1.00 55.06 99 ARG A C 1
ATOM 733 O O . ARG A 1 99 ? -40.432 23.948 8.452 1.00 55.06 99 ARG A O 1
ATOM 740 N N . THR A 1 100 ? -41.274 22.893 6.641 1.00 46.69 100 THR A N 1
ATOM 741 C CA . THR A 1 100 ? -42.316 23.869 6.267 1.00 46.69 100 THR A CA 1
ATOM 742 C C . THR A 1 100 ? -43.665 23.176 6.285 1.00 46.69 100 THR A C 1
ATOM 744 O O . THR A 1 100 ? -44.638 23.815 6.732 1.00 46.69 100 THR A O 1
#

Radius of gyration: 20.01 Å; Cα contacts (8 Å, |Δi|>4): 47; chains: 1; bounding box: 54×34×44 Å

Mean predicted aligned error: 9.52 Å

Nearest PDB structures (foldseek):
  6dbb-assembly1_A  TM=9.409E-01  e=8.310E-04  Burkholderia cenocepacia J2315

Secondary structure (DSSP, 8-state):
--HHHHHHHTT--HHHHSS-SEEEE-TTT--EEEEEPPPPHHHHHHHHHHHHHHHHHHTTS-HHHHHHHHHHHHHHHHHHHHHHHHHHHHHHHHHHHTT-

pLDDT: mean 82.65, std 15.31, range [46.69, 98.12]